Protein AF-A0A7Z6UPG8-F1 (afdb_monomer)

Foldseek 3Di:
DLPAAAEAEDQDPVRQVVCVVPDDPSYHYDHPVRVCCVPCVVLLVVLPDPQDDLVVQCVVVVHPPSVVSVQVSQLSVLVSPDPDSDRDPVSRPPVD

Nearest PDB structures (foldseek):
  5jkq-assembly4_C  TM=5.524E-01  e=5.574E+00  Plasmodium falciparum 3D7

Mean predicted aligned error: 9.24 Å

Sequence (96 aa):
NSSVKMLYLCYNKAVEIAAKNRFPRNVTCKTAHGLAYAVYGSQYKHKQAGNLRLTDIARTINTQDWELAKDIVSTLNAFMASKDLELQEDHFVRFQ

Structure (mmCIF, N/CA/C/O backbone):
data_AF-A0A7Z6UPG8-F1
#
_entry.id   AF-A0A7Z6UPG8-F1
#
loop_
_atom_site.group_PDB
_atom_site.id
_atom_site.type_symbol
_atom_site.label_atom_id
_atom_site.label_alt_id
_atom_site.label_comp_id
_atom_site.label_asym_id
_atom_site.label_entity_id
_atom_site.label_seq_id
_atom_site.pdbx_PDB_ins_code
_atom_site.Cartn_x
_atom_site.Cartn_y
_atom_site.Cartn_z
_atom_site.occupancy
_atom_site.B_iso_or_equiv
_atom_site.auth_seq_id
_atom_site.auth_comp_id
_atom_site.auth_asym_id
_atom_site.auth_atom_id
_atom_site.pdbx_PDB_model_num
ATOM 1 N N . ASN A 1 1 ? 27.762 -2.496 -21.751 1.00 53.47 1 ASN A N 1
ATOM 2 C CA . ASN A 1 1 ? 28.151 -2.130 -20.372 1.00 53.47 1 ASN A CA 1
ATOM 3 C C . ASN A 1 1 ? 27.301 -2.926 -19.382 1.00 53.47 1 ASN A C 1
ATOM 5 O O . ASN A 1 1 ? 26.289 -2.436 -18.900 1.00 53.47 1 ASN A O 1
ATOM 9 N N . SER A 1 2 ? 27.656 -4.192 -19.148 1.00 61.66 2 SER A N 1
ATOM 10 C CA . SER A 1 2 ? 26.856 -5.144 -18.348 1.00 61.66 2 SER A CA 1
ATOM 11 C C . SER A 1 2 ? 27.131 -5.062 -16.839 1.00 61.66 2 SER A C 1
ATOM 13 O O . SER A 1 2 ? 26.544 -5.809 -16.064 1.00 61.66 2 SER A O 1
ATOM 15 N N . SER A 1 3 ? 28.016 -4.152 -16.426 1.00 74.81 3 SER A N 1
ATOM 16 C CA . SER A 1 3 ? 28.498 -4.007 -15.047 1.00 74.81 3 SER A CA 1
ATOM 17 C C . SER A 1 3 ? 27.661 -3.049 -14.191 1.00 74.81 3 SER A C 1
ATOM 19 O O . SER A 1 3 ? 27.893 -2.949 -12.990 1.00 74.81 3 SER A O 1
ATOM 21 N N . VAL A 1 4 ? 26.692 -2.338 -14.782 1.00 84.25 4 VAL A N 1
ATOM 22 C CA . VAL A 1 4 ? 25.848 -1.366 -14.070 1.00 84.25 4 VAL A CA 1
ATOM 23 C C . VAL A 1 4 ? 24.476 -1.975 -13.798 1.00 84.25 4 VAL A C 1
ATOM 25 O O . VAL A 1 4 ? 23.777 -2.396 -14.726 1.00 84.25 4 VAL A O 1
ATOM 28 N N . LYS A 1 5 ? 24.092 -2.010 -12.518 1.00 88.88 5 LYS A N 1
ATOM 29 C CA . LYS A 1 5 ? 22.749 -2.397 -12.072 1.00 88.88 5 LYS A CA 1
ATOM 30 C C . LYS A 1 5 ? 21.799 -1.218 -12.265 1.00 88.88 5 LYS A C 1
ATOM 32 O O . LYS A 1 5 ? 22.066 -0.130 -11.765 1.00 88.88 5 LYS A O 1
ATOM 37 N N . MET A 1 6 ? 20.697 -1.439 -12.972 1.00 90.19 6 MET A N 1
ATOM 38 C CA . MET A 1 6 ? 19.682 -0.417 -13.243 1.00 90.19 6 MET A CA 1
ATOM 39 C C . MET A 1 6 ? 18.359 -0.790 -12.569 1.00 90.19 6 MET A C 1
ATOM 41 O O . MET A 1 6 ? 18.032 -1.971 -12.457 1.00 90.19 6 MET A O 1
ATOM 45 N N . LEU A 1 7 ? 17.584 0.208 -12.140 1.00 90.94 7 LEU A N 1
ATOM 46 C CA . LEU A 1 7 ? 16.239 0.030 -11.591 1.00 90.94 7 LEU A CA 1
ATOM 47 C C . LEU A 1 7 ? 15.229 0.746 -12.491 1.00 90.94 7 LEU A C 1
ATOM 49 O O . LEU A 1 7 ? 15.307 1.956 -12.677 1.00 90.94 7 LEU A O 1
ATOM 53 N N . TYR A 1 8 ? 14.275 -0.008 -13.027 1.00 91.69 8 TYR A N 1
ATOM 54 C CA . TYR A 1 8 ? 13.154 0.503 -13.801 1.00 91.69 8 TYR A CA 1
ATOM 55 C C . TYR A 1 8 ? 11.884 0.506 -12.943 1.00 91.69 8 TYR A C 1
ATOM 57 O O . TYR A 1 8 ? 11.389 -0.550 -12.528 1.00 91.69 8 TYR A O 1
ATOM 65 N N . LEU A 1 9 ? 11.368 1.706 -12.671 1.00 92.19 9 LEU A N 1
ATOM 66 C CA . LEU A 1 9 ? 10.161 1.911 -11.879 1.00 92.19 9 LEU A CA 1
ATOM 67 C C . LEU A 1 9 ? 8.921 1.832 -12.776 1.00 92.19 9 LEU A C 1
ATOM 69 O O . LEU A 1 9 ? 8.736 2.640 -13.681 1.00 92.19 9 LEU A O 1
ATOM 73 N N . CYS A 1 10 ? 8.068 0.848 -12.515 1.00 91.62 10 CYS A N 1
ATOM 74 C CA . CYS A 1 10 ? 6.874 0.568 -13.310 1.00 91.62 10 CYS A CA 1
ATOM 75 C C . CYS A 1 10 ? 5.627 1.176 -12.655 1.00 91.62 10 CYS A C 1
ATOM 77 O O . CYS A 1 10 ? 5.464 1.094 -11.437 1.00 91.62 10 CYS A O 1
ATOM 79 N N . TYR A 1 11 ? 4.701 1.711 -13.453 1.00 87.19 11 TYR A N 1
ATOM 80 C CA . TYR A 1 11 ? 3.435 2.241 -12.929 1.00 87.19 11 TYR A CA 1
ATOM 81 C C . TYR A 1 11 ? 2.529 1.134 -12.368 1.00 87.19 11 TYR A C 1
ATOM 83 O O . TYR A 1 11 ? 1.990 1.247 -11.273 1.00 87.19 11 TYR A O 1
ATOM 91 N N . ASN A 1 12 ? 2.394 0.028 -13.102 1.00 90.31 12 ASN A N 1
ATOM 92 C CA . ASN A 1 12 ? 1.531 -1.086 -12.726 1.00 90.31 12 ASN A CA 1
ATOM 93 C C . ASN A 1 12 ? 2.228 -2.438 -12.936 1.00 90.31 12 ASN A C 1
ATOM 95 O O . ASN A 1 12 ? 3.319 -2.533 -13.509 1.00 90.31 12 ASN A O 1
ATOM 99 N N . LYS A 1 13 ? 1.582 -3.504 -12.453 1.00 87.50 13 LYS A N 1
ATOM 100 C CA . LYS A 1 13 ? 2.138 -4.859 -12.508 1.00 87.50 13 LYS A CA 1
ATOM 101 C C . LYS A 1 13 ? 2.271 -5.392 -13.938 1.00 87.50 13 LYS A C 1
ATOM 103 O O . LYS A 1 13 ? 3.226 -6.108 -14.220 1.00 87.50 13 LYS A O 1
ATOM 108 N N . ALA A 1 14 ? 1.361 -5.020 -14.837 1.00 92.12 14 ALA A N 1
ATOM 109 C CA . ALA A 1 14 ? 1.411 -5.440 -16.236 1.00 92.12 14 ALA A CA 1
ATOM 110 C C . ALA A 1 14 ? 2.665 -4.896 -16.94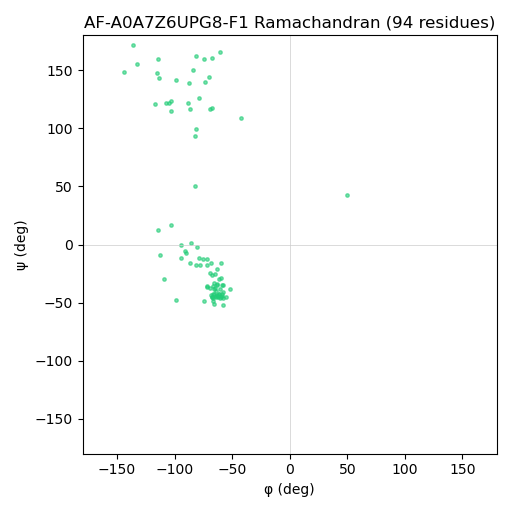5 1.00 92.12 14 ALA A C 1
ATOM 112 O O . ALA A 1 14 ? 3.385 -5.655 -17.593 1.00 92.12 14 ALA A O 1
ATOM 113 N N . VAL A 1 15 ? 2.980 -3.611 -16.739 1.00 90.56 15 VAL A N 1
ATOM 114 C CA . VAL A 1 15 ? 4.202 -2.974 -17.253 1.00 90.56 15 VAL A CA 1
ATOM 115 C C . VAL A 1 15 ? 5.447 -3.610 -16.637 1.00 90.56 15 VAL A C 1
ATOM 117 O O . VAL A 1 15 ? 6.401 -3.864 -17.361 1.00 90.56 15 VAL A O 1
ATOM 120 N N . GLU A 1 16 ? 5.434 -3.944 -15.341 1.00 92.31 16 GLU A N 1
ATOM 121 C CA . GLU A 1 16 ? 6.549 -4.661 -14.700 1.00 92.31 16 GLU A CA 1
ATOM 122 C C . GLU A 1 16 ? 6.847 -6.000 -15.386 1.00 92.31 16 GLU A C 1
ATOM 124 O O . GLU A 1 16 ? 8.006 -6.308 -15.661 1.00 92.31 16 GLU A O 1
ATOM 129 N N . ILE A 1 17 ? 5.815 -6.795 -15.675 1.00 91.81 17 ILE A N 1
ATOM 130 C CA . ILE A 1 17 ? 5.966 -8.111 -16.311 1.00 91.81 17 ILE A CA 1
ATOM 131 C C . ILE A 1 17 ? 6.475 -7.956 -17.74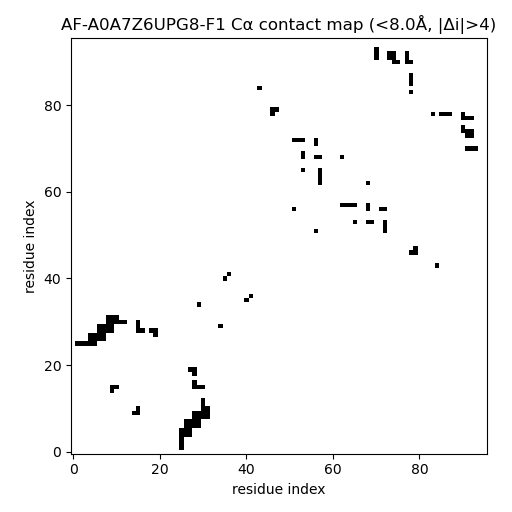9 1.00 91.81 17 ILE A C 1
ATOM 133 O O . ILE A 1 17 ? 7.423 -8.636 -18.142 1.00 91.81 17 ILE A O 1
ATOM 137 N N . ALA A 1 18 ? 5.899 -7.030 -18.519 1.00 92.31 18 ALA A N 1
ATOM 138 C CA . ALA A 1 18 ? 6.347 -6.750 -19.880 1.00 92.31 18 ALA A CA 1
ATOM 139 C C . ALA A 1 18 ? 7.806 -6.257 -19.916 1.00 92.31 18 ALA A C 1
ATOM 141 O O . ALA A 1 18 ? 8.598 -6.718 -20.737 1.00 92.31 18 ALA A O 1
ATOM 142 N N . ALA A 1 19 ? 8.179 -5.371 -18.989 1.00 90.31 19 ALA A N 1
ATOM 143 C CA . ALA A 1 19 ? 9.531 -4.844 -18.851 1.00 90.31 19 ALA A CA 1
ATOM 144 C C . ALA A 1 19 ? 10.538 -5.950 -18.496 1.00 90.31 19 ALA A C 1
ATOM 146 O O . ALA A 1 19 ? 11.591 -6.036 -19.124 1.00 90.31 19 ALA A O 1
ATOM 147 N N . LYS A 1 20 ? 10.196 -6.859 -17.571 1.00 89.75 20 LYS A N 1
ATOM 148 C CA . LYS A 1 20 ? 11.050 -8.011 -17.217 1.00 89.75 20 LYS A CA 1
ATOM 149 C C . LYS A 1 20 ? 11.373 -8.915 -18.404 1.00 89.75 20 LYS A C 1
ATOM 151 O O . LYS A 1 20 ? 12.477 -9.440 -18.464 1.00 89.75 20 LYS A O 1
ATOM 156 N N . ASN A 1 21 ? 10.432 -9.084 -19.333 1.00 89.44 21 ASN A N 1
ATOM 157 C CA . ASN A 1 21 ? 10.634 -9.913 -20.523 1.00 89.44 21 ASN A CA 1
ATOM 158 C C . ASN A 1 21 ? 11.465 -9.218 -21.613 1.00 89.44 21 ASN A C 1
ATOM 160 O O . ASN A 1 21 ? 11.958 -9.886 -22.517 1.00 89.44 21 ASN A O 1
ATOM 164 N N . ARG A 1 22 ? 11.605 -7.887 -21.554 1.00 90.69 22 ARG A N 1
ATOM 165 C CA . ARG A 1 22 ? 12.236 -7.086 -22.613 1.00 90.69 22 ARG A CA 1
ATOM 166 C C . ARG A 1 22 ? 13.595 -6.516 -22.220 1.00 90.69 22 ARG A C 1
ATOM 168 O O . ARG A 1 22 ? 14.438 -6.316 -23.091 1.00 90.69 22 ARG A O 1
ATOM 175 N N . PHE A 1 23 ? 13.813 -6.244 -20.936 1.00 89.50 23 PHE A N 1
ATOM 176 C CA . PHE A 1 23 ? 15.082 -5.717 -20.450 1.00 89.50 23 PHE A CA 1
ATOM 177 C C . PHE A 1 23 ? 16.121 -6.820 -20.187 1.00 89.50 23 PHE A C 1
ATOM 179 O O . PHE A 1 23 ? 15.774 -7.943 -19.817 1.00 89.50 23 PHE A O 1
ATOM 186 N N . PRO A 1 24 ? 17.420 -6.502 -20.338 1.00 88.00 24 PRO A N 1
ATOM 187 C CA . PRO A 1 24 ? 18.503 -7.406 -19.975 1.00 88.00 24 PRO A CA 1
ATOM 188 C C . PRO A 1 24 ? 18.579 -7.634 -18.455 1.00 88.00 24 PRO A C 1
ATOM 190 O O . PRO A 1 24 ? 18.101 -6.833 -17.652 1.00 88.00 24 PRO A O 1
ATOM 193 N N . ARG A 1 25 ? 19.241 -8.726 -18.044 1.00 85.75 25 ARG A N 1
ATOM 194 C CA . ARG A 1 25 ? 19.312 -9.194 -16.640 1.00 85.75 25 ARG A CA 1
ATOM 195 C C . ARG A 1 25 ? 19.926 -8.196 -15.649 1.00 85.75 25 ARG A C 1
ATOM 197 O O . ARG A 1 25 ? 19.774 -8.374 -14.445 1.00 85.75 25 ARG A O 1
ATOM 204 N N . ASN A 1 26 ? 20.626 -7.169 -16.123 1.00 90.38 26 ASN A N 1
ATOM 205 C CA . ASN A 1 26 ? 21.179 -6.111 -15.278 1.00 90.38 26 ASN A CA 1
ATOM 206 C C . ASN A 1 26 ? 20.142 -5.036 -14.883 1.00 90.38 26 ASN A C 1
ATOM 208 O O . ASN A 1 26 ? 20.485 -4.129 -14.123 1.00 90.38 26 ASN A O 1
ATOM 212 N N . VAL A 1 27 ? 18.890 -5.133 -15.357 1.00 90.56 27 VAL A N 1
ATOM 213 C CA . VAL A 1 27 ? 17.792 -4.215 -15.018 1.00 90.56 27 VAL A CA 1
ATOM 214 C C . VAL A 1 27 ? 16.787 -4.894 -14.088 1.00 90.56 27 VAL A C 1
ATOM 216 O O . VAL A 1 27 ? 16.158 -5.895 -14.424 1.00 90.56 27 VAL A O 1
ATOM 219 N N . THR A 1 28 ? 16.579 -4.311 -12.913 1.00 91.19 28 THR A N 1
ATOM 220 C CA . THR A 1 28 ? 15.503 -4.699 -11.999 1.00 91.19 28 THR A CA 1
ATOM 221 C C . THR A 1 28 ? 14.251 -3.908 -12.345 1.00 91.19 28 THR A C 1
ATOM 223 O O . THR A 1 28 ? 14.270 -2.687 -12.284 1.00 91.19 28 THR A O 1
ATOM 226 N N . CYS A 1 29 ? 13.150 -4.580 -12.672 1.00 90.94 29 CYS A N 1
ATOM 227 C CA . CYS A 1 29 ? 11.858 -3.930 -12.910 1.00 90.94 29 CYS A CA 1
ATOM 228 C C . CYS A 1 29 ? 10.936 -4.168 -11.709 1.00 90.94 29 CYS A C 1
ATOM 230 O O . CYS A 1 29 ? 10.669 -5.326 -11.363 1.00 90.94 29 CYS A O 1
ATOM 232 N N . LYS A 1 30 ? 10.462 -3.095 -11.069 1.00 91.44 30 LYS A N 1
ATOM 233 C CA . LYS A 1 30 ? 9.537 -3.152 -9.922 1.00 91.44 30 LYS A CA 1
ATOM 234 C C . LYS A 1 30 ? 8.550 -1.993 -9.972 1.00 91.44 30 LYS A C 1
ATOM 236 O O . LYS A 1 30 ? 8.899 -0.904 -10.417 1.00 91.44 30 LYS A O 1
ATOM 241 N N . THR A 1 31 ? 7.332 -2.203 -9.482 1.00 93.00 31 THR A N 1
ATOM 242 C CA . THR A 1 31 ? 6.414 -1.088 -9.202 1.00 93.00 31 THR A CA 1
ATOM 243 C C . THR A 1 31 ? 6.817 -0.329 -7.941 1.00 93.00 31 THR A C 1
ATOM 245 O O . THR A 1 31 ? 7.502 -0.885 -7.082 1.00 93.00 31 THR A O 1
ATOM 248 N N . ALA A 1 32 ? 6.361 0.919 -7.788 1.00 86.31 32 ALA A N 1
ATOM 249 C CA . ALA A 1 32 ? 6.582 1.690 -6.558 1.00 86.31 32 ALA A CA 1
ATOM 250 C C . ALA A 1 32 ? 6.060 0.943 -5.321 1.00 86.31 32 ALA A C 1
ATOM 252 O O . ALA A 1 32 ? 6.783 0.782 -4.340 1.00 86.31 32 ALA A O 1
ATOM 253 N N . HIS A 1 33 ? 4.854 0.374 -5.419 1.00 83.12 33 HIS A N 1
ATOM 254 C CA . HIS A 1 33 ? 4.289 -0.465 -4.366 1.00 83.12 33 HIS A CA 1
ATOM 255 C C . HIS A 1 33 ? 5.143 -1.717 -4.113 1.00 83.12 33 HIS A C 1
ATOM 257 O O . HIS A 1 33 ? 5.437 -2.040 -2.971 1.00 83.12 33 HIS A O 1
ATOM 263 N N . GLY A 1 34 ? 5.591 -2.416 -5.161 1.00 83.06 34 GLY A N 1
ATOM 264 C CA . GLY A 1 34 ? 6.424 -3.614 -5.021 1.00 83.06 34 GLY A CA 1
ATOM 265 C C . GLY A 1 34 ? 7.828 -3.333 -4.473 1.00 83.06 34 GLY A C 1
ATOM 266 O O . GLY A 1 34 ? 8.437 -4.217 -3.869 1.00 83.06 34 GLY A O 1
ATOM 267 N N . LEU A 1 35 ? 8.347 -2.120 -4.676 1.00 86.81 35 LEU A N 1
ATOM 268 C CA . LEU A 1 35 ? 9.588 -1.646 -4.070 1.00 86.81 35 LEU A CA 1
ATOM 269 C C . LEU A 1 35 ? 9.375 -1.317 -2.588 1.00 86.81 35 LEU A C 1
ATOM 271 O O . LEU A 1 35 ? 10.119 -1.820 -1.752 1.00 86.81 35 LEU A O 1
ATOM 275 N N . ALA A 1 36 ? 8.327 -0.557 -2.261 1.00 83.50 36 ALA A N 1
ATOM 276 C CA . ALA A 1 36 ? 7.975 -0.218 -0.885 1.00 83.50 36 ALA A CA 1
ATOM 277 C C . ALA A 1 36 ? 7.651 -1.467 -0.049 1.00 83.50 36 ALA A C 1
ATOM 279 O O . ALA A 1 36 ? 8.140 -1.607 1.068 1.00 83.50 36 ALA A O 1
ATOM 280 N N . TYR A 1 37 ? 6.905 -2.422 -0.609 1.00 80.88 37 TYR A N 1
ATOM 281 C CA . TYR A 1 37 ? 6.563 -3.679 0.056 1.00 80.88 37 TYR A CA 1
ATOM 282 C C . TYR A 1 37 ? 7.795 -4.536 0.370 1.00 80.88 37 TYR A C 1
ATOM 284 O O . TYR A 1 37 ? 7.839 -5.198 1.402 1.00 80.88 37 TYR A O 1
ATOM 292 N N . ALA A 1 38 ? 8.824 -4.508 -0.482 1.00 81.38 38 ALA A N 1
ATOM 293 C CA . ALA A 1 38 ? 10.058 -5.248 -0.225 1.00 81.38 38 ALA A CA 1
ATOM 294 C C . ALA A 1 38 ? 10.813 -4.740 1.018 1.00 81.38 38 ALA A C 1
ATOM 296 O O . ALA A 1 38 ? 11.554 -5.508 1.620 1.00 81.38 38 ALA A O 1
ATOM 297 N N . VAL A 1 39 ? 10.621 -3.471 1.392 1.00 80.44 39 VAL A N 1
ATOM 298 C CA . VAL A 1 39 ? 11.287 -2.838 2.540 1.00 80.44 39 VAL A CA 1
ATOM 299 C C . VAL A 1 39 ? 10.376 -2.824 3.770 1.00 80.44 39 VAL A C 1
ATOM 301 O O . VAL A 1 39 ? 10.785 -3.237 4.848 1.00 80.44 39 VAL A O 1
ATOM 304 N N . TYR A 1 40 ? 9.121 -2.405 3.601 1.00 77.38 40 TYR A N 1
ATOM 305 C CA . TYR A 1 40 ? 8.188 -2.129 4.700 1.00 77.38 40 TYR A CA 1
ATOM 306 C C . TYR A 1 40 ? 7.009 -3.106 4.779 1.00 77.38 40 TYR A C 1
ATOM 308 O O . TYR A 1 40 ? 6.249 -3.096 5.746 1.00 77.38 40 TYR A O 1
ATOM 316 N N . GLY A 1 41 ? 6.834 -3.975 3.780 1.00 72.56 41 GLY A N 1
ATOM 317 C CA . GLY A 1 41 ? 5.673 -4.863 3.686 1.00 72.56 41 GLY A CA 1
ATOM 318 C C . GLY A 1 41 ? 5.574 -5.856 4.842 1.00 72.56 41 GLY A C 1
ATOM 319 O O . GLY A 1 41 ? 4.469 -6.137 5.299 1.00 72.56 41 GLY A O 1
ATOM 320 N N . SER A 1 42 ? 6.713 -6.336 5.360 1.00 74.25 42 SER A N 1
ATOM 321 C CA . SER A 1 42 ? 6.747 -7.199 6.551 1.00 74.25 42 SER A CA 1
ATOM 322 C C . SER A 1 42 ? 6.419 -6.434 7.832 1.00 74.25 42 SER A C 1
ATOM 324 O O . SER A 1 42 ? 5.771 -6.982 8.720 1.00 74.25 42 SER A O 1
ATOM 326 N N . GLN A 1 43 ? 6.847 -5.174 7.923 1.00 72.81 43 GLN A N 1
ATOM 327 C CA . GLN A 1 43 ? 6.687 -4.347 9.118 1.00 72.81 43 GLN A CA 1
ATOM 328 C C . GLN A 1 43 ? 5.213 -3.992 9.352 1.00 72.81 43 GLN A C 1
ATOM 330 O O . GLN A 1 43 ? 4.732 -4.045 10.477 1.00 72.81 43 GLN A O 1
ATOM 335 N N . TYR A 1 44 ? 4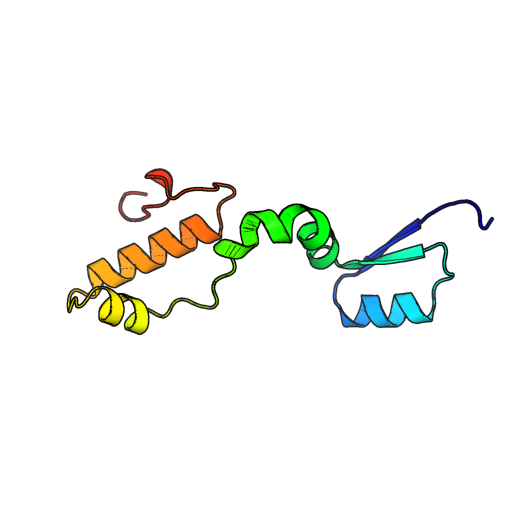.471 -3.747 8.269 1.00 73.06 44 TYR A N 1
ATOM 336 C CA . TYR A 1 44 ? 3.047 -3.406 8.313 1.00 73.06 44 TYR A CA 1
ATOM 337 C C . TYR A 1 44 ? 2.124 -4.567 7.930 1.00 73.06 44 TYR A C 1
ATOM 339 O O . TYR A 1 44 ? 0.953 -4.350 7.631 1.00 73.06 44 TYR A O 1
ATOM 347 N N . LYS A 1 45 ? 2.613 -5.815 7.927 1.00 72.88 45 LYS A N 1
ATOM 348 C CA . LYS A 1 45 ? 1.802 -6.983 7.536 1.00 72.88 45 LYS A CA 1
ATOM 349 C C . LYS A 1 45 ? 0.553 -7.146 8.411 1.00 72.88 45 LYS A C 1
ATOM 351 O O . LYS A 1 45 ? -0.495 -7.527 7.910 1.00 72.88 45 LYS A O 1
ATOM 356 N N . HIS A 1 46 ? 0.656 -6.803 9.695 1.00 71.62 46 HIS A N 1
ATOM 357 C CA . HIS A 1 46 ? -0.458 -6.814 10.647 1.00 71.62 46 HIS A CA 1
ATOM 358 C C . HIS A 1 46 ? -1.475 -5.679 10.415 1.00 71.62 46 HIS A C 1
ATOM 360 O O . HIS A 1 46 ? -2.602 -5.774 10.887 1.00 71.62 46 HIS A O 1
ATOM 366 N N . LYS A 1 47 ? -1.100 -4.631 9.665 1.00 71.88 47 LYS A N 1
ATOM 367 C CA . LYS A 1 47 ? -1.966 -3.497 9.290 1.00 71.88 47 LYS A CA 1
ATOM 368 C C . LYS A 1 47 ? -2.619 -3.682 7.920 1.00 71.88 47 LYS A C 1
ATOM 370 O O . LYS A 1 47 ? -3.532 -2.951 7.565 1.00 71.88 47 LYS A O 1
ATOM 375 N N . GLN A 1 48 ? -2.174 -4.669 7.145 1.00 66.06 48 GLN A N 1
ATOM 376 C CA . GLN A 1 48 ? -2.762 -5.035 5.854 1.00 66.06 48 GLN A CA 1
ATOM 377 C C . GLN A 1 48 ? -3.980 -5.948 6.05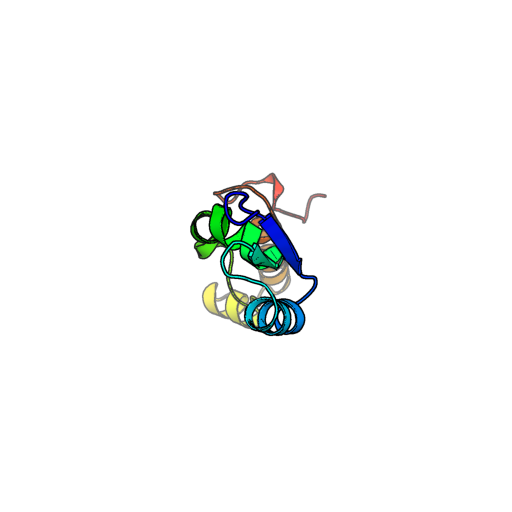2 1.00 66.06 48 GLN A C 1
ATOM 379 O O . GLN A 1 48 ? -4.067 -7.028 5.466 1.00 66.06 48 GLN A O 1
ATOM 384 N N . ALA A 1 49 ? -4.908 -5.541 6.917 1.00 65.81 49 ALA A N 1
ATOM 385 C CA . ALA A 1 49 ? -6.194 -6.209 7.016 1.00 65.81 49 ALA A CA 1
ATOM 386 C C . ALA A 1 49 ? -7.040 -5.839 5.787 1.00 65.81 49 ALA A C 1
ATOM 388 O O . ALA A 1 49 ? -7.026 -4.699 5.323 1.00 65.81 49 ALA A O 1
ATOM 389 N N . GLY A 1 50 ? -7.763 -6.815 5.233 1.00 66.12 50 GLY A N 1
ATOM 390 C CA . GLY A 1 50 ? -8.776 -6.535 4.213 1.00 66.12 50 GLY A CA 1
ATOM 391 C C . GLY A 1 50 ? -9.863 -5.607 4.764 1.00 66.12 50 GLY A C 1
ATOM 392 O O . GLY A 1 50 ? -9.959 -5.430 5.976 1.00 66.12 50 GLY A O 1
ATOM 393 N N . ASN A 1 51 ? -10.685 -5.024 3.884 1.00 69.44 51 ASN A N 1
ATOM 394 C CA . ASN A 1 51 ? -11.750 -4.089 4.267 1.00 69.44 51 ASN A CA 1
ATOM 395 C C . ASN A 1 51 ? -12.520 -4.559 5.516 1.00 69.44 51 ASN A C 1
ATOM 397 O O . ASN A 1 51 ? -13.317 -5.498 5.436 1.00 69.44 51 ASN A O 1
ATOM 401 N N . LEU A 1 52 ? -12.312 -3.873 6.645 1.00 74.50 52 LEU A N 1
ATOM 402 C CA . LEU A 1 52 ? -13.083 -4.096 7.863 1.00 74.50 52 LEU A CA 1
ATOM 403 C C . LEU A 1 52 ? -14.509 -3.611 7.628 1.00 74.50 52 LEU A C 1
ATOM 405 O O . LEU A 1 52 ? -14.751 -2.429 7.375 1.00 74.50 52 LEU A O 1
ATOM 409 N N . ARG A 1 53 ? -15.467 -4.535 7.686 1.00 79.12 53 ARG A N 1
ATOM 410 C CA . ARG A 1 53 ? -16.884 -4.196 7.564 1.00 79.12 53 ARG A CA 1
ATOM 411 C C . ARG A 1 53 ? -17.426 -3.842 8.940 1.00 79.12 53 ARG A C 1
ATOM 413 O O . ARG A 1 53 ? -17.165 -4.541 9.917 1.00 79.12 53 ARG A O 1
ATOM 420 N N . LEU A 1 54 ? -18.256 -2.804 8.989 1.00 80.25 54 LEU A N 1
ATOM 421 C CA . LEU A 1 54 ? -18.941 -2.363 10.209 1.00 80.25 54 LEU A CA 1
ATOM 422 C C . LEU A 1 54 ? -19.681 -3.520 10.906 1.00 80.25 54 LEU A C 1
ATOM 424 O O . LEU A 1 54 ? -19.660 -3.637 12.126 1.00 80.25 54 LEU A O 1
ATOM 428 N N . THR A 1 55 ? -20.293 -4.405 10.115 1.00 80.81 55 THR A N 1
ATOM 429 C CA . THR A 1 55 ? -21.025 -5.585 10.590 1.00 80.81 55 THR A CA 1
ATOM 430 C C . THR A 1 55 ? -20.134 -6.602 11.295 1.00 80.81 55 THR A C 1
ATOM 432 O O . THR A 1 55 ? -20.569 -7.215 12.267 1.00 80.81 55 THR A O 1
ATOM 435 N N . ASP A 1 56 ? -18.901 -6.791 10.819 1.00 83.19 56 ASP A N 1
ATOM 436 C CA . ASP A 1 56 ? -17.948 -7.714 11.437 1.00 83.19 56 ASP A CA 1
ATOM 437 C C . ASP A 1 56 ? -17.442 -7.150 12.771 1.00 83.19 56 ASP A C 1
ATOM 439 O O . ASP A 1 56 ? -17.331 -7.893 13.745 1.00 83.19 56 ASP A O 1
ATOM 443 N N . ILE A 1 57 ? -17.242 -5.828 12.861 1.00 83.88 57 ILE A N 1
ATOM 444 C CA . ILE A 1 57 ? -16.874 -5.157 14.118 1.00 83.88 57 ILE A CA 1
ATOM 445 C C . ILE A 1 57 ? -18.012 -5.249 15.138 1.00 83.88 57 ILE A C 1
ATOM 447 O O . ILE A 1 57 ? -17.791 -5.710 16.255 1.00 83.88 57 ILE A O 1
ATOM 451 N N . ALA A 1 58 ? -19.236 -4.880 14.748 1.00 82.88 58 ALA A N 1
ATOM 452 C CA . ALA A 1 58 ? -20.399 -4.927 15.636 1.00 82.88 58 ALA A CA 1
ATOM 453 C C . ALA A 1 58 ? -20.645 -6.345 16.183 1.00 82.88 58 ALA A C 1
ATOM 455 O O . ALA A 1 58 ? -20.897 -6.522 17.375 1.00 82.88 58 ALA A O 1
ATOM 456 N N . ARG A 1 59 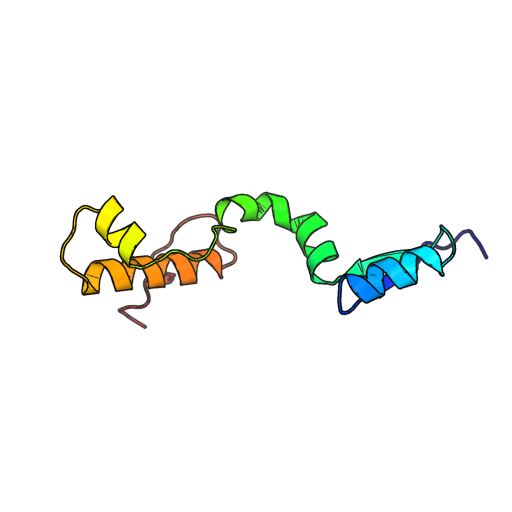? -20.480 -7.369 15.330 1.00 84.12 59 ARG A N 1
ATOM 457 C CA . ARG A 1 59 ? -20.575 -8.779 15.732 1.00 84.12 59 ARG A CA 1
ATOM 458 C C . ARG A 1 59 ? -19.452 -9.195 16.683 1.00 84.12 59 ARG A C 1
ATOM 460 O O . ARG A 1 59 ? -19.723 -9.899 17.646 1.00 84.12 59 ARG A O 1
ATOM 467 N N . THR A 1 60 ? -18.217 -8.770 16.426 1.00 84.69 60 THR A N 1
ATOM 468 C CA . THR A 1 60 ? -17.052 -9.120 17.262 1.00 84.69 60 THR A CA 1
ATOM 469 C C . THR A 1 60 ? -17.149 -8.507 18.659 1.00 84.69 60 THR A C 1
ATOM 471 O O . THR A 1 60 ? -16.762 -9.136 19.638 1.00 84.69 60 THR A O 1
ATOM 474 N N . ILE A 1 61 ? -17.698 -7.296 18.756 1.00 84.44 61 ILE A N 1
ATOM 475 C CA . ILE A 1 61 ? -17.821 -6.537 20.010 1.00 84.44 61 ILE A CA 1
ATOM 476 C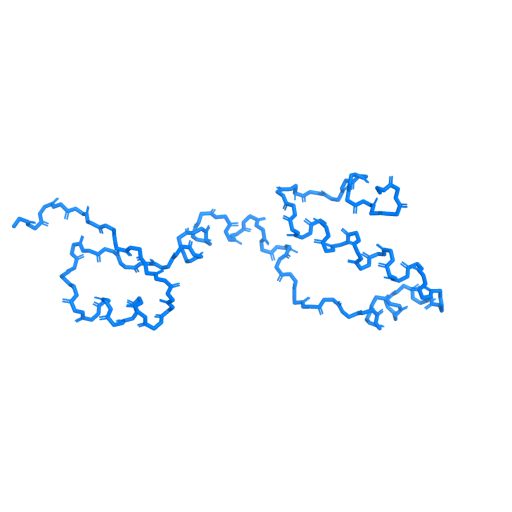 C . ILE A 1 61 ? -19.161 -6.818 20.710 1.00 84.44 61 ILE A C 1
ATOM 478 O O . ILE A 1 61 ? -19.378 -6.384 21.836 1.00 84.44 61 ILE A O 1
ATOM 482 N N . ASN A 1 62 ? -20.049 -7.586 20.067 1.00 85.38 62 ASN A N 1
ATOM 483 C CA . ASN A 1 62 ? -21.395 -7.891 20.549 1.00 85.38 62 ASN A CA 1
ATOM 484 C C . ASN A 1 62 ? -22.164 -6.626 20.970 1.00 85.38 62 ASN A C 1
ATOM 486 O O . ASN A 1 62 ? -22.812 -6.586 22.016 1.00 85.38 62 ASN A O 1
ATOM 490 N N . THR A 1 63 ? -22.054 -5.570 20.161 1.00 80.44 63 THR A N 1
ATOM 491 C CA . THR A 1 63 ? -22.726 -4.293 20.408 1.00 80.44 63 THR A CA 1
ATOM 492 C C . THR A 1 63 ? -23.779 -4.026 19.339 1.00 80.44 63 THR A C 1
ATOM 494 O O . THR A 1 63 ? -23.590 -4.341 18.164 1.00 80.44 63 THR A O 1
ATOM 497 N N . GLN A 1 64 ? -24.898 -3.435 19.754 1.00 80.56 64 GLN A N 1
ATOM 498 C CA . GLN A 1 64 ? -25.918 -2.884 18.853 1.00 80.56 64 GLN A CA 1
ATOM 499 C C . GLN A 1 64 ? -25.701 -1.385 18.601 1.00 80.56 64 GLN A C 1
ATOM 501 O O . GLN A 1 64 ? -26.446 -0.762 17.846 1.00 80.56 64 GLN A O 1
ATOM 506 N N . ASP A 1 65 ? -24.667 -0.821 19.225 1.00 85.06 65 ASP A N 1
ATOM 507 C CA . ASP A 1 65 ? -24.306 0.581 19.138 1.00 85.06 65 ASP A CA 1
ATOM 508 C C . ASP A 1 65 ? -23.485 0.828 17.863 1.00 85.06 65 ASP A C 1
ATOM 510 O O . ASP A 1 65 ? -22.273 0.597 17.786 1.00 85.06 65 ASP A O 1
ATOM 514 N N . TRP A 1 66 ? -24.188 1.220 16.801 1.00 83.75 66 TRP A N 1
ATOM 515 C CA . TRP A 1 66 ? -23.596 1.428 15.479 1.00 83.75 66 TRP A CA 1
ATOM 516 C C . TRP A 1 66 ? -22.661 2.638 15.423 1.00 83.75 66 TRP A C 1
ATOM 518 O O . TRP A 1 66 ? -21.762 2.669 14.580 1.00 83.75 66 TRP A O 1
ATOM 528 N N . GLU A 1 67 ? -22.846 3.610 16.316 1.00 85.56 67 GLU A N 1
ATOM 529 C CA . GLU A 1 67 ? -21.941 4.751 16.462 1.00 85.56 67 GLU A CA 1
ATOM 530 C C . GLU A 1 67 ? -20.580 4.283 16.976 1.00 85.56 67 GLU A C 1
ATOM 532 O O . GLU A 1 67 ? -19.566 4.546 16.331 1.00 85.56 67 GLU A O 1
ATOM 537 N N . LEU A 1 68 ? -20.565 3.471 18.038 1.00 84.06 68 LEU A N 1
ATOM 538 C CA . LEU A 1 68 ? -19.340 2.858 18.552 1.00 84.06 68 LEU A CA 1
ATOM 539 C C . LEU A 1 68 ? -18.642 1.993 17.492 1.00 84.06 68 LEU A C 1
ATOM 541 O O . LEU A 1 68 ? -17.428 2.080 17.308 1.00 84.06 68 LEU A O 1
ATOM 545 N N . ALA A 1 69 ? -19.398 1.176 16.751 1.00 84.81 69 ALA A N 1
ATOM 546 C CA . ALA A 1 69 ? -18.828 0.364 15.677 1.00 84.81 69 ALA A CA 1
ATOM 547 C C . ALA A 1 69 ? -18.181 1.233 14.581 1.00 84.81 69 ALA A C 1
ATOM 549 O O . ALA A 1 69 ? -17.121 0.882 14.056 1.00 84.81 69 ALA A O 1
ATOM 550 N N . LYS A 1 70 ? -18.788 2.380 14.254 1.00 84.75 70 LYS A N 1
ATOM 551 C CA . LYS A 1 70 ? -18.246 3.342 13.289 1.00 84.75 70 LYS A CA 1
ATOM 552 C C . LYS A 1 70 ? -16.981 4.023 13.809 1.00 84.75 70 LYS A C 1
ATOM 554 O O . LYS A 1 70 ? -16.019 4.118 13.051 1.00 84.75 70 LYS A O 1
ATOM 559 N N . ASP A 1 71 ? -16.953 4.438 15.073 1.00 86.12 71 ASP A N 1
ATOM 560 C CA . ASP A 1 71 ? -15.762 5.019 15.704 1.00 86.12 71 ASP A CA 1
ATOM 561 C C . ASP A 1 71 ? -14.575 4.050 15.675 1.00 86.12 71 ASP A C 1
ATOM 563 O O . ASP A 1 71 ? -13.457 4.430 15.321 1.00 86.12 71 ASP A O 1
ATOM 567 N N . ILE A 1 72 ? -14.822 2.770 15.960 1.00 85.81 72 ILE A N 1
ATOM 568 C CA . ILE A 1 72 ? -13.788 1.729 15.943 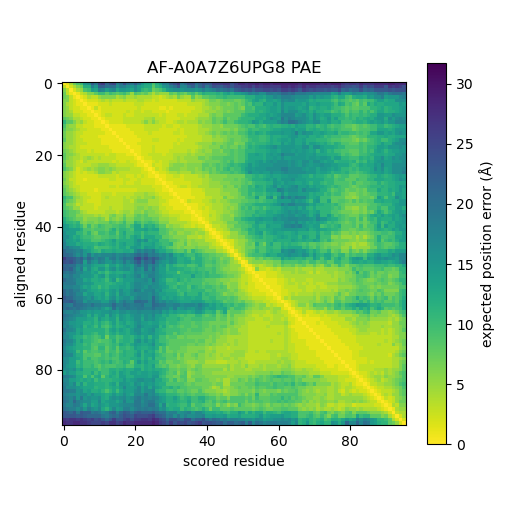1.00 85.81 72 ILE A CA 1
ATOM 569 C C . ILE A 1 72 ? -13.282 1.481 14.522 1.00 85.81 72 ILE A C 1
ATOM 571 O O . ILE A 1 72 ? -12.072 1.435 14.310 1.00 85.81 72 ILE A O 1
ATOM 575 N N . VAL A 1 73 ? -14.174 1.374 13.529 1.00 86.56 73 VAL A N 1
ATOM 576 C CA . VAL A 1 73 ? -13.766 1.239 12.119 1.00 86.56 73 VAL A CA 1
ATOM 577 C C . VAL A 1 73 ? -12.933 2.441 11.673 1.00 86.56 73 VAL A C 1
ATOM 579 O O . VAL A 1 73 ? -11.897 2.256 11.036 1.00 86.56 73 VAL A O 1
ATOM 582 N N . SER A 1 74 ? -13.354 3.663 11.999 1.00 85.81 74 SER A N 1
ATOM 583 C CA . SER A 1 74 ? -12.612 4.881 11.652 1.00 85.81 74 SER A CA 1
ATOM 584 C C . SER A 1 74 ? -11.233 4.910 12.311 1.00 85.81 74 SER A C 1
ATOM 586 O O . SER A 1 74 ? -10.246 5.168 11.629 1.00 85.81 74 SER A O 1
ATOM 588 N N . THR A 1 75 ? -11.150 4.55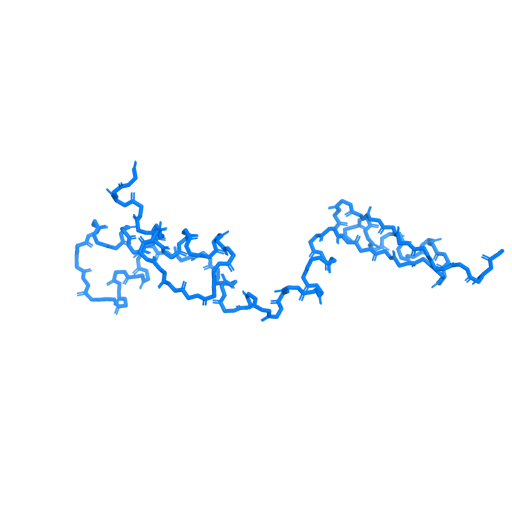7 13.594 1.00 87.69 75 THR A N 1
ATOM 589 C CA . THR A 1 75 ? -9.891 4.525 14.355 1.00 87.69 75 THR A CA 1
ATOM 590 C C . THR A 1 75 ? -8.933 3.465 13.821 1.00 87.69 75 THR A C 1
ATOM 592 O O . THR A 1 75 ? -7.747 3.724 13.632 1.00 87.69 75 THR A O 1
ATOM 595 N N . LEU A 1 76 ? -9.442 2.273 13.499 1.00 85.25 76 LEU A N 1
ATOM 596 C CA . LEU A 1 76 ? -8.639 1.218 12.886 1.00 85.25 76 LEU A CA 1
ATOM 597 C C . LEU A 1 76 ? -8.177 1.606 11.477 1.00 85.25 76 LEU A C 1
ATOM 599 O O . LEU A 1 76 ? -7.040 1.316 11.122 1.00 85.25 76 LEU A O 1
ATOM 603 N N . ASN A 1 77 ? -9.013 2.283 10.681 1.00 84.69 77 ASN A N 1
ATOM 604 C CA . ASN A 1 77 ? -8.613 2.803 9.369 1.00 84.69 77 ASN A CA 1
ATOM 605 C C . ASN A 1 77 ? -7.524 3.872 9.478 1.00 84.69 77 ASN A C 1
ATOM 607 O O . ASN A 1 77 ? -6.541 3.799 8.740 1.00 84.69 77 ASN A O 1
ATOM 611 N N . ALA A 1 78 ? -7.655 4.811 10.417 1.00 84.56 78 ALA A N 1
ATOM 612 C CA . ALA A 1 78 ? -6.626 5.806 10.703 1.00 84.56 78 ALA A CA 1
ATOM 613 C C . ALA A 1 78 ? -5.315 5.136 11.141 1.00 84.56 78 ALA A C 1
ATOM 615 O O . ALA A 1 78 ? -4.256 5.434 10.591 1.00 84.56 78 ALA A O 1
ATOM 616 N N . PHE A 1 79 ? -5.391 4.151 12.043 1.00 83.94 79 PHE A N 1
ATOM 617 C CA . PHE A 1 79 ? -4.236 3.352 12.439 1.00 83.94 79 PHE A CA 1
ATOM 618 C C . PHE A 1 79 ? -3.605 2.647 11.242 1.00 83.94 79 PHE A C 1
ATOM 620 O O . PHE A 1 79 ? -2.414 2.815 11.016 1.00 83.94 79 PHE A O 1
ATOM 627 N N . MET A 1 80 ? -4.363 1.903 10.433 1.00 81.25 80 MET A N 1
ATOM 628 C CA . MET A 1 80 ? -3.832 1.172 9.273 1.00 81.25 80 MET A CA 1
ATOM 629 C C . MET A 1 80 ? -3.195 2.086 8.217 1.00 81.25 80 MET A C 1
ATOM 631 O O . MET A 1 80 ? -2.249 1.663 7.553 1.00 81.25 80 MET A O 1
ATOM 635 N N . ALA A 1 81 ? -3.672 3.327 8.090 1.00 81.06 81 ALA A N 1
ATOM 636 C CA . ALA A 1 81 ? -3.099 4.343 7.210 1.00 81.06 81 ALA A CA 1
ATOM 637 C C . ALA A 1 81 ? -1.868 5.059 7.803 1.00 81.06 81 ALA A C 1
ATOM 639 O O . ALA A 1 81 ? -1.101 5.665 7.052 1.00 81.06 81 ALA A O 1
ATOM 640 N N . SER A 1 82 ? -1.656 4.986 9.121 1.00 82.56 82 SER A N 1
ATOM 641 C CA . SER A 1 82 ? -0.523 5.621 9.797 1.00 82.56 82 SER A CA 1
ATOM 642 C C . SER A 1 82 ? 0.776 4.800 9.708 1.00 82.56 82 SER A C 1
ATOM 644 O O . SER A 1 82 ? 0.782 3.588 9.469 1.00 82.56 82 SER A O 1
ATOM 646 N N . LYS A 1 83 ? 1.903 5.470 9.971 1.00 80.56 83 LYS A N 1
ATOM 647 C CA . LYS A 1 83 ? 3.237 4.881 10.172 1.00 80.56 83 LYS A CA 1
ATOM 648 C C . LYS A 1 83 ? 3.412 4.198 11.537 1.00 80.56 83 LYS A C 1
ATOM 650 O O . LYS A 1 83 ? 4.405 3.502 11.730 1.00 80.56 83 LYS A O 1
ATOM 655 N N . ASP A 1 84 ? 2.494 4.406 12.480 1.00 82.75 84 ASP A N 1
ATOM 656 C CA . ASP A 1 84 ? 2.653 3.935 13.862 1.00 82.75 84 ASP A CA 1
ATOM 657 C C . ASP A 1 84 ? 2.558 2.411 13.969 1.00 82.75 84 ASP A C 1
ATOM 659 O O . ASP A 1 84 ? 1.800 1.769 13.249 1.00 82.75 84 ASP A O 1
ATOM 663 N N . LEU A 1 85 ? 3.339 1.794 14.851 1.00 78.56 85 LEU A N 1
ATOM 664 C CA . LEU A 1 85 ? 3.321 0.333 15.025 1.00 78.56 85 LEU A CA 1
ATOM 665 C C . LEU A 1 85 ? 2.249 -0.129 16.018 1.00 78.56 85 LEU A C 1
ATOM 667 O O . LEU A 1 85 ? 1.892 -1.303 16.029 1.00 78.56 85 LEU A O 1
ATOM 671 N N . GLU A 1 86 ? 1.718 0.796 16.814 1.00 81.44 86 GLU A N 1
ATOM 672 C CA . GLU A 1 86 ? 0.742 0.534 17.867 1.00 81.44 86 GLU A CA 1
ATOM 673 C C . GLU A 1 86 ? -0.417 1.532 17.784 1.00 81.44 86 GLU A C 1
ATOM 675 O O . GLU A 1 86 ? -0.278 2.632 17.241 1.00 81.44 86 GLU A O 1
ATOM 680 N N . LEU A 1 87 ? -1.581 1.131 18.299 1.00 80.75 87 LEU A N 1
ATOM 681 C CA . LEU A 1 87 ? -2.749 2.000 18.397 1.00 80.75 87 LEU A CA 1
ATOM 682 C C . LEU A 1 87 ? -2.469 3.114 19.409 1.00 80.75 87 LEU A C 1
ATOM 684 O O . LEU A 1 87 ? -2.264 2.856 20.590 1.00 80.75 87 LEU A O 1
ATOM 688 N N . GLN A 1 88 ? -2.478 4.347 18.922 1.00 82.75 88 GLN A N 1
ATOM 689 C CA . GLN A 1 88 ? -2.323 5.564 19.722 1.00 82.75 88 GLN A CA 1
ATOM 690 C C . GLN A 1 88 ? -3.598 6.411 19.710 1.00 82.75 88 GLN A C 1
ATOM 692 O O . GLN A 1 88 ? -4.414 6.284 18.795 1.00 82.75 88 GLN A O 1
ATOM 697 N N . GLU A 1 89 ? -3.729 7.295 20.701 1.00 80.56 89 GLU A N 1
ATOM 698 C CA . GLU A 1 89 ? -4.883 8.187 20.903 1.00 80.56 89 GLU A CA 1
ATOM 699 C C . GLU A 1 89 ? -5.135 9.126 19.710 1.00 80.56 89 GLU A C 1
ATOM 701 O O . GLU A 1 89 ? -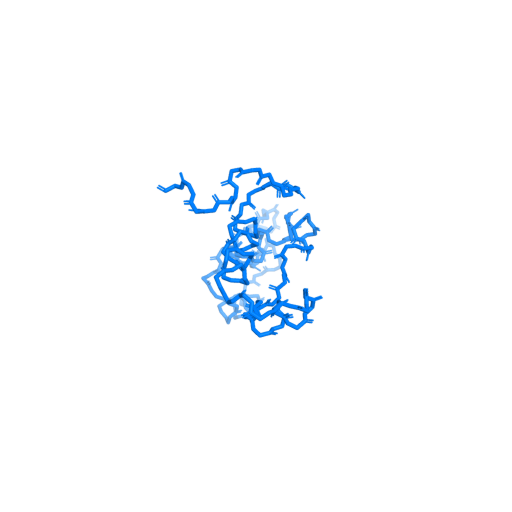6.283 9.439 19.412 1.00 80.56 89 GLU A O 1
ATOM 706 N N . ASP A 1 90 ? -4.083 9.491 18.967 1.00 80.00 90 ASP A N 1
ATOM 707 C CA . ASP A 1 90 ? -4.159 10.348 17.771 1.00 80.00 90 ASP A CA 1
ATOM 708 C C . ASP A 1 90 ? -4.987 9.730 16.627 1.00 80.00 90 ASP A C 1
ATOM 710 O O . ASP A 1 90 ? -5.523 10.435 15.778 1.00 80.00 90 ASP A O 1
ATOM 714 N N . HIS A 1 91 ? -5.167 8.405 16.619 1.00 81.69 91 HIS A N 1
ATOM 715 C CA . HIS A 1 91 ? -5.975 7.732 15.599 1.00 81.69 91 HIS A CA 1
ATOM 716 C C . HIS A 1 91 ? -7.487 7.841 15.850 1.00 81.69 91 HIS A C 1
ATOM 718 O O . HIS A 1 91 ? -8.273 7.454 14.983 1.00 81.69 91 HIS A O 1
ATOM 724 N N . PHE A 1 92 ? -7.919 8.304 17.027 1.00 82.44 92 PHE A N 1
ATOM 725 C CA . PHE A 1 92 ? -9.335 8.397 17.369 1.00 82.44 92 PHE A CA 1
ATOM 726 C C . PHE A 1 92 ? -9.967 9.663 16.767 1.00 82.44 92 PHE A C 1
ATOM 728 O O . PHE A 1 92 ? -9.875 10.764 17.303 1.00 82.44 92 PHE A O 1
ATOM 735 N N . VAL A 1 93 ? -10.653 9.483 15.637 1.00 70.69 93 VAL A N 1
ATOM 736 C CA . VAL A 1 93 ? -11.101 10.569 14.742 1.00 70.69 93 VAL A CA 1
ATOM 737 C C . VAL A 1 93 ? -12.255 11.417 15.308 1.00 70.69 93 VAL A C 1
ATOM 739 O O . VAL A 1 93 ? -12.556 12.477 14.776 1.00 70.69 93 VAL A O 1
ATOM 742 N N . ARG A 1 94 ? -12.927 10.997 16.389 1.00 66.62 94 ARG A N 1
ATOM 743 C CA . ARG A 1 94 ? -14.124 11.695 16.910 1.00 66.62 94 ARG A CA 1
ATOM 744 C C . ARG A 1 94 ? -13.829 13.075 17.520 1.00 66.62 94 ARG A C 1
ATOM 746 O O . ARG A 1 94 ? -14.763 13.847 17.721 1.00 66.62 94 ARG A O 1
ATOM 753 N N . PHE A 1 95 ? -12.565 13.374 17.825 1.00 54.03 95 PHE A N 1
ATOM 754 C CA . PHE A 1 95 ? -12.135 14.650 18.415 1.00 54.03 95 PHE A CA 1
ATOM 755 C C . PHE A 1 95 ? -11.237 15.500 17.493 1.00 54.03 95 PHE A C 1
ATOM 757 O O . PHE A 1 95 ? -10.652 16.475 17.966 1.00 54.03 95 PHE A O 1
ATOM 764 N N . GLN A 1 96 ? -11.143 15.160 16.202 1.00 50.03 96 GLN A N 1
ATOM 765 C CA . GLN A 1 96 ? -10.562 16.018 15.155 1.00 50.03 96 GLN A CA 1
ATOM 766 C C . GLN A 1 96 ? -11.657 16.733 14.363 1.00 50.03 96 GLN A C 1
ATOM 768 O O . GLN A 1 96 ? -11.415 17.900 13.982 1.00 50.03 96 GLN A O 1
#

Radius of gyration: 20.11 Å; Cα contacts (8 Å, |Δi|>4): 79; chains: 1; bounding box: 54×26×44 Å

Solvent-accessible surface area (backbone atoms only — not comparable to full-atom values): 5862 Å² total; per-residue (Å²): 129,83,86,58,80,42,78,44,81,22,93,43,70,67,54,21,54,55,44,57,76,70,51,59,92,46,49,46,56,34,24,65,66,62,51,49,40,75,75,46,38,75,80,45,50,87,48,66,64,72,90,83,48,59,69,60,48,24,59,73,69,72,47,90,54,63,65,62,28,47,52,50,52,50,19,52,49,43,40,50,75,44,91,62,94,64,93,55,77,87,30,51,64,93,83,113

pLDDT: mean 82.03, std 8.75, range [50.03, 93.0]

Organism: Pseudomonas savastanoi pv. phaseolicola (NCBI:txid319)

Secondary structure (DSSP, 8-state):
-TT--EEEEESSHHHHHHHHHHS-TTEEEEEHHHHHHHHHTTTTGGG------HHHHHHHHT---HHHHHHHHHHHHHHHHSS-SS--GGG-GGG-